Protein AF-A0AAD3Z8Y6-F1 (afdb_monomer_lite)

Structure (mmCIF, N/CA/C/O backbone):
data_AF-A0AA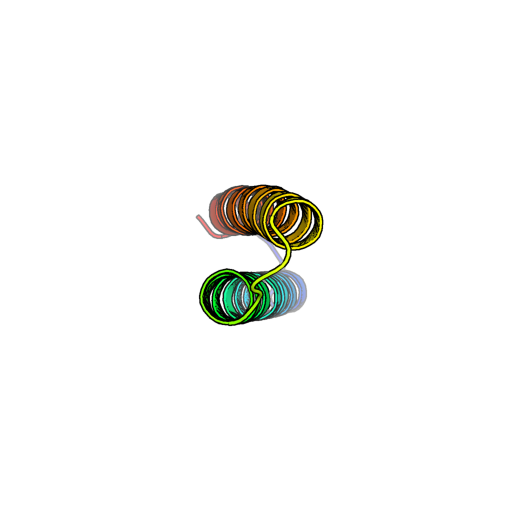D3Z8Y6-F1
#
_entry.id   AF-A0AAD3Z8Y6-F1
#
loop_
_atom_site.group_PDB
_atom_site.id
_atom_site.type_symbol
_atom_site.label_atom_id
_atom_site.label_alt_id
_atom_site.label_comp_id
_atom_site.label_asym_id
_atom_site.label_entity_id
_atom_site.label_seq_id
_atom_site.pdbx_PDB_ins_code
_atom_site.Cartn_x
_atom_site.Cartn_y
_atom_site.Cartn_z
_atom_site.occupancy
_atom_site.B_iso_or_equiv
_atom_site.auth_seq_id
_atom_site.auth_comp_id
_atom_site.auth_asym_id
_atom_site.auth_atom_id
_atom_site.pdbx_PDB_model_num
ATOM 1 N N . MET A 1 1 ? 5.685 2.417 -23.350 1.00 73.94 1 MET A N 1
ATOM 2 C CA . MET A 1 1 ? 7.164 2.468 -23.331 1.00 73.94 1 MET A CA 1
ATOM 3 C C . MET A 1 1 ? 7.599 1.546 -22.210 1.00 73.94 1 MET A C 1
ATOM 5 O O . MET A 1 1 ? 7.002 1.669 -21.148 1.00 73.94 1 MET A O 1
ATOM 9 N N . PRO A 1 2 ? 8.514 0.593 -22.435 1.00 85.88 2 PRO A N 1
ATOM 10 C CA . PRO A 1 2 ? 8.955 -0.286 -21.359 1.00 85.88 2 PRO A CA 1
ATOM 11 C C . PRO A 1 2 ? 9.657 0.544 -20.279 1.00 85.88 2 PRO A C 1
ATOM 13 O O . PRO A 1 2 ? 10.460 1.418 -20.609 1.00 85.88 2 PRO A O 1
ATOM 16 N N . LEU A 1 3 ? 9.332 0.276 -19.014 1.00 92.12 3 LEU A N 1
ATOM 17 C CA . LEU A 1 3 ? 10.027 0.874 -17.879 1.00 92.12 3 LEU A CA 1
ATOM 18 C C . LEU A 1 3 ? 11.484 0.405 -17.866 1.00 92.12 3 LEU A C 1
ATOM 20 O O . LE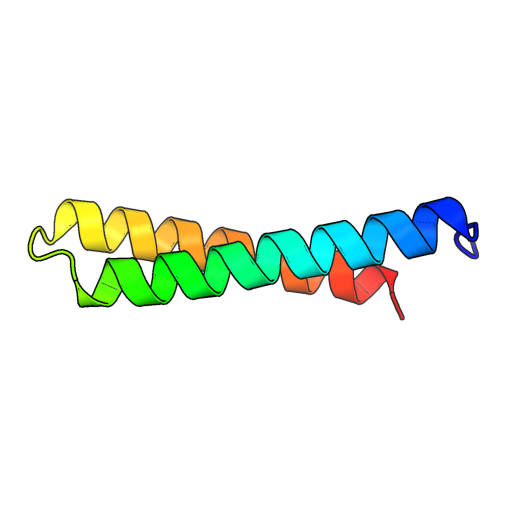U A 1 3 ? 11.801 -0.742 -18.189 1.00 92.12 3 LEU A O 1
ATOM 24 N N . THR A 1 4 ? 12.385 1.287 -17.453 1.00 96.50 4 THR A N 1
ATOM 25 C CA . THR A 1 4 ? 13.754 0.903 -17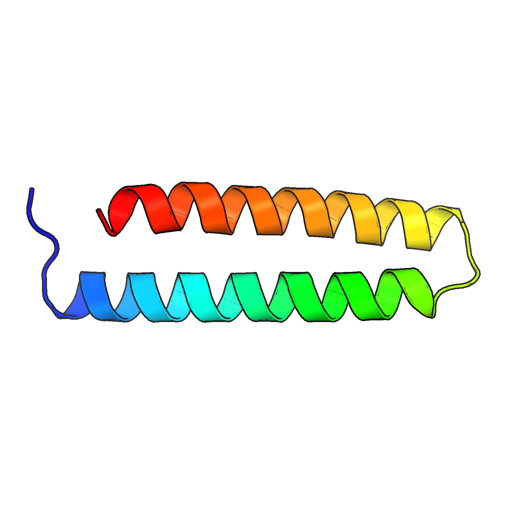.113 1.00 96.50 4 THR A CA 1
ATOM 26 C C . THR A 1 4 ? 13.761 -0.019 -15.892 1.00 96.50 4 THR A C 1
ATOM 28 O O . THR A 1 4 ? 12.799 -0.100 -15.122 1.00 96.50 4 THR A O 1
ATOM 31 N N . GLN A 1 5 ? 14.883 -0.703 -15.664 1.00 95.94 5 GLN A N 1
ATOM 32 C CA . GLN A 1 5 ? 15.051 -1.546 -14.480 1.00 95.94 5 GLN A CA 1
ATOM 33 C C . GLN A 1 5 ? 14.870 -0.755 -13.174 1.00 95.94 5 GLN A C 1
ATOM 35 O O . GLN A 1 5 ? 14.261 -1.260 -12.232 1.00 95.94 5 GLN A O 1
ATOM 40 N N . LEU A 1 6 ? 15.372 0.485 -13.122 1.00 96.88 6 LEU A N 1
ATOM 41 C CA . LEU A 1 6 ? 15.245 1.345 -11.946 1.00 96.88 6 LEU A CA 1
ATOM 42 C C . LEU A 1 6 ? 13.791 1.767 -11.714 1.00 96.88 6 LEU A C 1
ATOM 44 O O . LEU A 1 6 ? 13.317 1.703 -10.583 1.00 96.88 6 LEU A O 1
ATOM 48 N N . GLU A 1 7 ? 13.076 2.152 -12.772 1.00 96.44 7 GLU A N 1
ATOM 49 C CA . GLU A 1 7 ? 11.655 2.511 -12.686 1.00 96.44 7 GLU A CA 1
ATOM 50 C C . GLU A 1 7 ? 10.800 1.309 -12.278 1.00 96.44 7 GLU A C 1
ATOM 52 O O . GLU A 1 7 ? 9.928 1.442 -11.428 1.00 96.44 7 GLU A O 1
ATOM 57 N N . THR A 1 8 ? 11.100 0.120 -12.806 1.00 96.25 8 THR A N 1
ATOM 58 C CA . THR A 1 8 ? 10.428 -1.130 -12.421 1.00 96.25 8 THR A CA 1
ATOM 59 C C . THR A 1 8 ? 10.678 -1.463 -10.950 1.00 96.25 8 THR A C 1
ATOM 61 O O . THR A 1 8 ? 9.759 -1.834 -10.221 1.00 96.25 8 THR A O 1
ATOM 64 N N . TRP A 1 9 ? 11.922 -1.331 -10.480 1.00 96.31 9 TRP A N 1
ATOM 65 C CA . TRP A 1 9 ? 12.250 -1.530 -9.069 1.00 96.31 9 TRP A CA 1
ATOM 66 C C . TRP A 1 9 ? 11.511 -0.523 -8.181 1.00 96.31 9 TRP A C 1
ATOM 68 O O . TRP A 1 9 ? 10.864 -0.924 -7.217 1.00 96.31 9 TRP A O 1
ATOM 78 N N . TYR A 1 10 ? 11.542 0.763 -8.540 1.00 97.06 10 TYR A N 1
ATOM 79 C CA . TYR A 1 10 ? 10.870 1.817 -7.784 1.00 97.06 10 TYR A CA 1
ATOM 80 C C . TYR A 1 10 ? 9.352 1.612 -7.739 1.00 97.06 10 TYR A C 1
ATOM 82 O O . TYR A 1 10 ? 8.755 1.728 -6.671 1.00 97.06 10 TYR A O 1
ATOM 90 N N . LEU A 1 11 ? 8.736 1.246 -8.867 1.00 96.69 11 LEU A N 1
ATOM 91 C CA . LEU A 1 11 ? 7.311 0.932 -8.947 1.00 96.69 11 LEU A CA 1
ATOM 92 C C . LEU A 1 11 ? 6.940 -0.207 -7.991 1.00 96.69 11 LEU A C 1
ATOM 94 O O . LEU A 1 11 ? 5.984 -0.090 -7.227 1.00 96.69 11 LEU A O 1
ATOM 98 N N . ASN A 1 12 ? 7.735 -1.279 -7.971 1.00 96.56 12 ASN A N 1
ATOM 99 C CA . ASN A 1 12 ? 7.521 -2.399 -7.058 1.00 96.56 12 ASN A CA 1
ATOM 100 C C . ASN A 1 12 ? 7.671 -1.995 -5.583 1.00 96.56 12 ASN A C 1
ATOM 102 O O . ASN A 1 12 ? 6.877 -2.428 -4.748 1.00 96.56 12 ASN A O 1
ATOM 106 N N . GLU A 1 13 ? 8.657 -1.163 -5.241 1.00 97.75 13 GLU A N 1
ATOM 107 C CA . GLU A 1 13 ? 8.809 -0.648 -3.873 1.00 97.75 13 GLU A CA 1
ATOM 108 C C . GLU A 1 13 ? 7.648 0.274 -3.472 1.00 97.75 13 GLU A C 1
ATOM 110 O O . GLU A 1 13 ? 7.151 0.179 -2.347 1.00 97.75 13 GLU A O 1
ATOM 115 N N . ALA A 1 14 ? 7.146 1.099 -4.394 1.00 96.69 14 ALA A N 1
ATOM 116 C CA . ALA A 1 14 ? 5.970 1.935 -4.165 1.00 96.69 14 ALA A CA 1
ATOM 117 C C . ALA A 1 14 ? 4.712 1.087 -3.903 1.00 96.69 14 ALA A C 1
ATOM 119 O O . ALA A 1 14 ? 4.007 1.323 -2.920 1.00 96.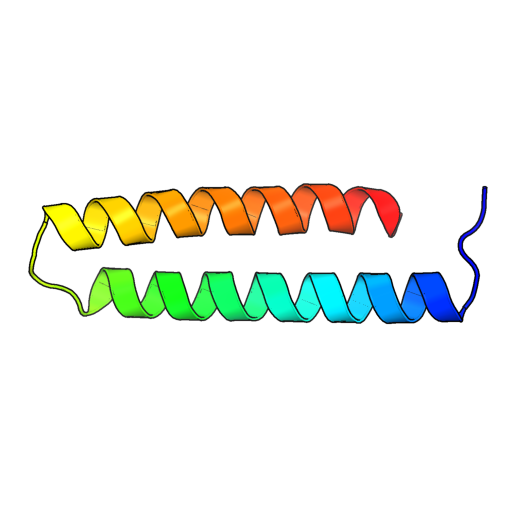69 14 ALA A O 1
ATOM 120 N N . ILE A 1 15 ? 4.476 0.045 -4.713 1.00 96.69 15 ILE A N 1
ATOM 121 C CA . ILE A 1 15 ? 3.368 -0.907 -4.520 1.00 96.69 15 ILE A CA 1
ATOM 122 C C . ILE A 1 15 ? 3.464 -1.586 -3.149 1.00 96.69 15 ILE A C 1
ATOM 124 O O . ILE A 1 15 ? 2.467 -1.664 -2.425 1.00 96.69 15 ILE A O 1
ATOM 128 N N . LYS A 1 16 ? 4.657 -2.053 -2.752 1.00 96.94 16 LYS A N 1
ATOM 129 C CA . LYS A 1 16 ? 4.878 -2.660 -1.427 1.00 96.94 16 LYS A CA 1
ATOM 130 C C . LYS A 1 16 ? 4.572 -1.678 -0.298 1.00 96.94 16 LYS A C 1
ATOM 132 O O . LYS A 1 16 ? 3.890 -2.050 0.656 1.00 96.94 16 LYS A O 1
ATOM 137 N N . GLY A 1 17 ? 5.055 -0.440 -0.405 1.00 96.75 17 GLY A N 1
ATOM 138 C CA . GLY A 1 17 ? 4.828 0.607 0.591 1.00 96.75 17 GLY A CA 1
ATOM 139 C C . GLY A 1 17 ? 3.343 0.908 0.798 1.00 96.75 17 GLY A C 1
ATOM 140 O O . GLY A 1 17 ? 2.860 0.876 1.931 1.00 96.75 17 GLY A O 1
ATOM 141 N N . GLU A 1 18 ? 2.606 1.120 -0.293 1.00 96.19 18 GLU A N 1
ATOM 142 C CA . GLU A 1 18 ? 1.159 1.379 -0.254 1.00 96.19 18 GLU A CA 1
ATOM 143 C C . GLU A 1 18 ? 0.368 0.163 0.256 1.00 96.19 18 GLU A C 1
ATOM 145 O O . GLU A 1 18 ? -0.549 0.302 1.070 1.00 96.19 18 GLU A O 1
ATOM 150 N N . THR A 1 19 ? 0.770 -1.054 -0.121 1.00 96.62 19 THR A N 1
ATOM 151 C CA . THR A 1 19 ? 0.152 -2.294 0.383 1.00 96.62 19 THR A CA 1
ATOM 152 C C . THR A 1 19 ? 0.332 -2.436 1.898 1.00 96.62 19 THR A C 1
ATOM 154 O O . THR A 1 19 ? -0.622 -2.747 2.616 1.00 96.62 19 THR A O 1
ATOM 157 N N . LEU A 1 20 ? 1.535 -2.162 2.416 1.00 97.44 20 LEU A N 1
ATOM 158 C CA . LEU A 1 20 ? 1.806 -2.170 3.858 1.00 97.44 20 LEU A CA 1
ATOM 159 C C . LEU A 1 20 ? 0.990 -1.103 4.596 1.00 97.44 20 LEU A C 1
ATOM 161 O O . LEU A 1 20 ? 0.507 -1.347 5.705 1.00 97.44 20 LEU A O 1
ATOM 165 N N . LEU A 1 21 ? 0.811 0.074 3.993 1.00 97.31 21 LEU A N 1
ATOM 166 C CA . LEU A 1 21 ? -0.021 1.128 4.565 1.00 97.31 21 LEU A CA 1
ATOM 167 C C . LEU A 1 21 ? -1.494 0.702 4.629 1.00 97.31 21 LEU A C 1
ATOM 169 O O . LEU A 1 21 ? -2.114 0.850 5.682 1.00 97.31 21 LEU A O 1
ATOM 173 N N . CYS A 1 22 ? -2.027 0.079 3.573 1.00 97.06 22 CYS A N 1
ATOM 174 C CA . CYS A 1 22 ? -3.379 -0.489 3.573 1.00 97.06 22 CYS A CA 1
ATOM 175 C C . CYS A 1 22 ? -3.586 -1.481 4.727 1.00 97.06 22 CYS A C 1
ATOM 177 O O . CYS A 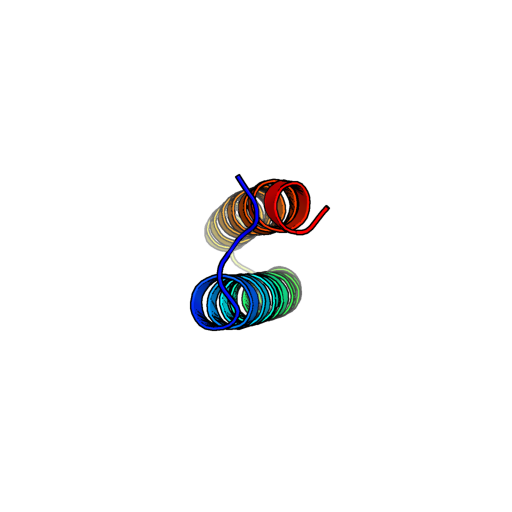1 22 ? -4.601 -1.419 5.423 1.00 97.06 22 CYS A O 1
ATOM 179 N N . GLN A 1 23 ? -2.616 -2.371 4.959 1.00 96.88 23 GLN A N 1
ATOM 180 C CA . GLN A 1 23 ? -2.665 -3.351 6.049 1.00 96.88 23 GLN A CA 1
ATOM 181 C C . GLN A 1 23 ? -2.645 -2.680 7.430 1.00 96.88 23 GLN A C 1
ATOM 183 O O . GLN A 1 23 ? -3.418 -3.059 8.312 1.00 96.88 23 GLN A O 1
ATOM 188 N N . LYS A 1 24 ? -1.811 -1.649 7.620 1.00 98.19 24 LYS A N 1
ATOM 189 C CA . LYS A 1 24 ? -1.781 -0.869 8.870 1.00 98.19 24 LYS A CA 1
ATOM 190 C C . LYS A 1 24 ? -3.106 -0.159 9.126 1.00 98.19 24 LYS A C 1
ATOM 192 O O . LYS A 1 24 ? -3.618 -0.218 10.239 1.00 98.19 24 LYS A O 1
ATOM 197 N N . LEU A 1 25 ? -3.684 0.469 8.104 1.00 97.94 25 LEU A N 1
ATOM 198 C CA . LEU A 1 25 ? -4.968 1.161 8.222 1.00 97.94 25 LEU A CA 1
ATOM 199 C C . LEU A 1 25 ? -6.108 0.187 8.533 1.00 97.94 25 LEU A C 1
ATOM 201 O O . LEU A 1 25 ? -6.941 0.492 9.382 1.00 97.94 25 LEU A O 1
ATOM 205 N N . ALA A 1 26 ? -6.098 -1.010 7.938 1.00 96.88 26 ALA A N 1
ATOM 206 C CA . ALA A 1 26 ? -7.039 -2.074 8.288 1.00 96.88 26 ALA A CA 1
ATOM 207 C C . ALA A 1 26 ? -6.940 -2.455 9.776 1.00 96.88 26 ALA A C 1
ATOM 209 O O . ALA A 1 26 ? -7.955 -2.574 10.461 1.00 96.88 26 ALA A O 1
ATOM 210 N N . ALA A 1 27 ? -5.717 -2.602 10.298 1.00 97.56 27 ALA A N 1
ATOM 211 C CA . ALA A 1 27 ? -5.497 -2.887 11.713 1.00 97.56 27 ALA A CA 1
ATOM 212 C C . ALA A 1 27 ? -5.981 -1.737 12.612 1.00 97.56 27 ALA A C 1
ATOM 214 O O . ALA A 1 27 ? -6.667 -1.985 13.603 1.00 97.56 27 ALA A O 1
ATOM 215 N N . TYR A 1 28 ? -5.689 -0.483 12.256 1.00 97.69 28 TYR A N 1
ATOM 216 C CA . TYR A 1 28 ? -6.130 0.682 13.026 1.00 97.69 28 TYR A CA 1
ATOM 217 C C . TYR A 1 28 ? -7.651 0.837 13.031 1.00 97.69 28 TYR A C 1
ATOM 219 O O . TYR A 1 28 ? -8.222 1.131 14.079 1.00 97.69 28 TYR A O 1
ATOM 227 N N . ALA A 1 29 ? -8.326 0.567 11.911 1.00 96.62 29 ALA A N 1
ATOM 228 C CA . ALA A 1 29 ? -9.786 0.609 11.837 1.00 96.62 29 ALA A CA 1
ATOM 229 C C . ALA A 1 29 ? -10.452 -0.352 12.841 1.00 96.62 29 ALA A C 1
ATOM 231 O O . ALA A 1 29 ? -11.509 -0.027 13.382 1.00 96.62 29 ALA A O 1
ATOM 232 N N . ASN A 1 30 ? -9.810 -1.492 13.127 1.00 95.44 30 ASN A N 1
ATOM 233 C CA . ASN A 1 30 ? -10.283 -2.481 14.101 1.00 95.44 30 ASN A CA 1
ATOM 234 C C . ASN A 1 30 ? -9.975 -2.110 15.562 1.00 95.44 30 ASN A C 1
ATOM 236 O O . ASN A 1 30 ? -10.625 -2.623 16.468 1.00 95.44 30 ASN A O 1
ATOM 240 N N . GLN A 1 31 ? -8.979 -1.255 15.808 1.00 97.00 31 GLN A N 1
ATOM 241 C CA . GLN A 1 31 ? -8.537 -0.883 17.160 1.00 97.00 31 GLN A CA 1
ATOM 242 C C . GLN A 1 31 ? -9.156 0.428 17.652 1.00 97.00 31 GLN A C 1
ATOM 244 O O . GLN A 1 31 ? -9.352 0.616 18.853 1.00 97.00 31 GLN A O 1
ATOM 249 N N . VAL A 1 32 ? -9.457 1.348 16.736 1.00 97.25 32 VAL A N 1
ATOM 250 C CA . VAL A 1 32 ? -10.015 2.659 17.070 1.00 97.25 32 VAL A CA 1
ATOM 251 C C . VAL A 1 32 ? -11.480 2.527 17.470 1.00 97.25 32 VAL A C 1
ATOM 253 O O . VAL A 1 32 ? -12.282 1.945 16.741 1.00 97.25 32 VAL A O 1
ATOM 256 N N . GLN A 1 33 ? -11.835 3.108 18.617 1.00 96.56 33 GLN A N 1
ATOM 257 C CA . GLN A 1 33 ? -13.208 3.158 19.129 1.00 96.56 33 GLN A CA 1
ATOM 258 C C . GLN A 1 33 ? -13.973 4.399 18.652 1.00 96.56 33 GLN A C 1
ATOM 260 O O . GLN A 1 33 ? -15.181 4.320 18.459 1.00 96.56 33 GLN A O 1
ATOM 265 N N . ASP A 1 34 ? -13.270 5.513 18.426 1.00 98.00 34 ASP A N 1
ATOM 266 C CA . ASP A 1 34 ? -13.860 6.756 17.927 1.00 98.00 34 ASP A CA 1
ATOM 267 C C . ASP A 1 34 ? -14.372 6.591 16.487 1.00 98.00 34 ASP A C 1
ATOM 269 O O . ASP A 1 34 ? -13.615 6.265 15.568 1.00 98.00 34 ASP A O 1
ATOM 273 N N . GLU A 1 35 ? -15.672 6.802 16.285 1.00 96.56 35 GLU A N 1
ATOM 274 C CA . GLU A 1 35 ? -16.330 6.556 14.996 1.00 96.56 35 GLU A CA 1
ATOM 275 C C . GLU A 1 35 ? -15.858 7.518 13.901 1.00 96.56 35 GLU A C 1
ATOM 277 O O . GLU A 1 35 ? -15.705 7.115 12.745 1.00 96.56 35 GLU A O 1
ATOM 282 N N . THR A 1 36 ? -15.561 8.768 14.264 1.00 97.69 36 THR A N 1
ATOM 283 C CA . THR A 1 36 ? -15.098 9.788 13.314 1.00 97.69 36 THR A CA 1
ATOM 284 C C . THR A 1 36 ? -13.707 9.434 12.794 1.00 97.69 36 THR A C 1
ATOM 286 O O . THR A 1 36 ? -13.474 9.394 11.584 1.00 97.69 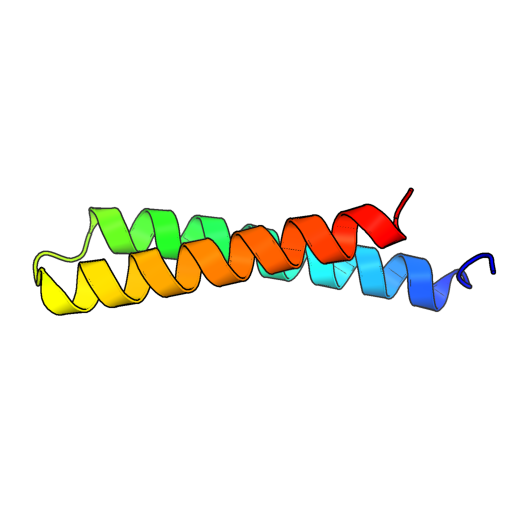36 THR A O 1
ATOM 289 N N . LEU A 1 37 ? -12.786 9.101 13.698 1.00 97.56 37 LEU A N 1
ATOM 290 C CA . LEU A 1 37 ? -11.433 8.673 13.377 1.00 97.56 37 LEU A CA 1
ATOM 291 C C . LEU A 1 37 ? -11.437 7.356 12.599 1.00 97.56 37 LEU A C 1
ATOM 293 O O . LEU A 1 37 ? -10.696 7.228 11.623 1.00 97.56 37 LEU A O 1
ATOM 297 N N . ARG A 1 38 ? -12.301 6.398 12.962 1.00 98.00 38 ARG A N 1
ATOM 298 C CA . ARG A 1 38 ? -12.474 5.161 12.186 1.00 98.00 38 ARG A CA 1
ATOM 299 C C . ARG A 1 38 ? -12.906 5.468 10.750 1.00 98.00 38 ARG A C 1
ATOM 301 O O . ARG A 1 38 ? -12.338 4.896 9.822 1.00 98.00 38 ARG A O 1
ATOM 308 N N . GLY A 1 39 ? -13.842 6.400 10.557 1.00 97.56 39 GLY A N 1
ATOM 309 C CA . GLY A 1 39 ? -14.263 6.856 9.230 1.00 97.56 39 GLY A CA 1
ATOM 310 C C . GLY A 1 39 ? -13.120 7.475 8.418 1.00 97.56 39 GLY A C 1
ATOM 311 O O . GLY A 1 39 ? -12.947 7.148 7.242 1.00 97.56 39 GLY A O 1
ATOM 312 N N . LEU A 1 40 ? -12.285 8.310 9.045 1.00 98.06 40 LEU A N 1
ATOM 313 C CA . LEU A 1 40 ? -11.096 8.885 8.403 1.00 98.06 40 LEU A CA 1
ATOM 314 C C . LEU A 1 40 ? -10.086 7.805 7.988 1.00 98.06 40 LEU A C 1
ATOM 316 O O . LEU A 1 40 ? -9.597 7.831 6.858 1.00 98.06 40 LEU A O 1
ATOM 320 N N . ILE A 1 41 ? -9.819 6.830 8.862 1.00 98.12 41 ILE A N 1
ATOM 321 C CA . ILE A 1 41 ? -8.917 5.703 8.578 1.00 98.12 41 ILE A CA 1
ATOM 322 C C . ILE A 1 41 ? -9.437 4.873 7.402 1.00 98.12 41 ILE A C 1
ATOM 324 O O . ILE A 1 41 ? -8.672 4.550 6.497 1.00 98.12 41 ILE A O 1
ATOM 328 N N . GLN A 1 42 ? -10.734 4.559 7.379 1.00 96.94 42 GLN A N 1
ATOM 329 C CA . GLN A 1 42 ? -11.349 3.794 6.291 1.00 96.94 42 GLN A CA 1
ATOM 330 C C . GLN A 1 42 ? -11.309 4.548 4.958 1.00 96.94 42 GLN A C 1
ATOM 332 O O . GLN A 1 42 ? -11.063 3.946 3.913 1.00 96.94 42 GLN A O 1
ATOM 337 N N . ASN A 1 43 ? -11.525 5.865 4.971 1.00 97.56 43 ASN A N 1
ATOM 338 C CA . ASN A 1 43 ? -11.411 6.683 3.765 1.00 97.56 43 ASN A CA 1
ATOM 339 C C . ASN A 1 43 ? -9.969 6.726 3.250 1.00 97.56 43 ASN A C 1
ATOM 341 O O . ASN A 1 43 ? -9.749 6.551 2.053 1.00 97.56 43 ASN A O 1
ATOM 345 N N . LEU A 1 44 ? -8.990 6.877 4.144 1.00 97.31 44 LEU A N 1
ATOM 346 C CA . LEU A 1 44 ? -7.578 6.817 3.774 1.00 97.31 44 LEU A CA 1
ATOM 347 C C . LEU A 1 44 ? -7.205 5.438 3.210 1.00 97.31 44 LEU A C 1
ATOM 349 O O . LEU A 1 44 ? -6.528 5.359 2.190 1.00 97.31 44 LEU A O 1
ATOM 353 N N . GLN A 1 45 ? -7.712 4.358 3.811 1.00 97.31 45 GLN A N 1
ATOM 354 C CA . GLN A 1 45 ? -7.484 2.995 3.332 1.00 97.31 45 GLN A CA 1
ATOM 355 C C . GLN A 1 45 ? -7.996 2.802 1.900 1.00 97.31 45 GLN A C 1
ATOM 357 O O . GLN A 1 45 ? -7.294 2.221 1.077 1.00 97.31 45 GLN A O 1
ATOM 362 N N . LYS A 1 46 ? -9.192 3.316 1.577 1.00 96.50 46 LYS A N 1
ATOM 363 C CA . LYS A 1 46 ? -9.739 3.277 0.208 1.00 96.50 46 LYS A CA 1
ATOM 364 C C . LYS A 1 46 ? -8.848 4.022 -0.785 1.00 96.50 46 LYS A C 1
ATOM 366 O O . LYS A 1 46 ? -8.644 3.536 -1.894 1.00 96.50 46 LYS A O 1
ATOM 371 N N . THR A 1 47 ? -8.308 5.175 -0.394 1.00 96.44 47 THR A N 1
ATOM 372 C CA . THR A 1 47 ? -7.371 5.935 -1.231 1.00 96.44 47 THR A CA 1
ATOM 373 C C . THR A 1 47 ? -6.092 5.140 -1.495 1.00 96.44 47 THR A C 1
ATOM 375 O O . THR A 1 47 ? -5.698 5.012 -2.652 1.00 96.44 47 THR A O 1
ATOM 378 N N . CYS A 1 48 ? -5.491 4.537 -0.465 1.00 95.94 48 CYS A N 1
ATOM 379 C CA . CYS A 1 48 ? -4.295 3.704 -0.623 1.00 95.94 48 CYS A CA 1
ATOM 380 C C . CYS A 1 48 ? -4.554 2.469 -1.502 1.00 95.94 48 CYS A C 1
ATOM 382 O O . CYS A 1 48 ? -3.740 2.158 -2.367 1.00 95.94 48 CYS A O 1
ATOM 384 N N . LEU A 1 49 ? -5.707 1.803 -1.359 1.00 96.12 49 LEU A N 1
ATOM 385 C CA . LEU A 1 49 ? -6.082 0.684 -2.236 1.00 96.12 49 LEU A CA 1
ATOM 386 C C . LEU A 1 49 ? -6.148 1.120 -3.703 1.00 96.12 49 LEU A C 1
ATOM 388 O O . LEU A 1 49 ? -5.576 0.463 -4.570 1.00 96.12 49 LEU A O 1
ATOM 392 N N . ARG A 1 50 ? -6.757 2.278 -3.972 1.00 96.69 50 ARG A N 1
ATOM 393 C CA . ARG A 1 50 ? -6.812 2.843 -5.323 1.00 96.69 50 ARG A CA 1
ATOM 394 C C . ARG A 1 50 ? -5.423 3.188 -5.866 1.00 96.69 50 ARG A C 1
ATOM 396 O O . ARG A 1 50 ? -5.183 3.028 -7.058 1.00 96.69 50 ARG A O 1
ATOM 403 N N . HIS A 1 51 ? -4.502 3.656 -5.022 1.00 96.44 51 HIS A N 1
ATOM 404 C CA . HIS A 1 51 ? -3.115 3.876 -5.439 1.00 96.44 51 HIS A CA 1
ATOM 405 C C . HIS A 1 51 ? -2.435 2.565 -5.833 1.00 96.44 51 HIS A C 1
ATOM 407 O O . HIS A 1 51 ? -1.796 2.522 -6.879 1.00 96.44 51 HIS A O 1
ATOM 413 N N . VAL A 1 52 ? -2.608 1.495 -5.049 1.00 96.31 52 VAL A N 1
ATOM 414 C CA . VAL A 1 52 ? -2.070 0.168 -5.387 1.00 96.31 52 VAL A CA 1
ATOM 415 C C . VAL A 1 52 ? -2.601 -0.306 -6.738 1.00 96.31 52 VAL A C 1
ATOM 417 O O . VAL A 1 52 ? -1.807 -0.734 -7.565 1.00 96.31 52 VAL A O 1
ATOM 420 N N . GLU A 1 53 ? -3.906 -0.183 -6.992 1.00 95.94 53 GLU A N 1
ATOM 421 C CA . GLU A 1 53 ? -4.520 -0.556 -8.276 1.00 95.94 53 GLU A CA 1
ATOM 422 C C . GLU A 1 53 ? -3.927 0.234 -9.450 1.00 95.94 53 GLU A C 1
ATOM 424 O O . GLU A 1 53 ? -3.561 -0.341 -10.474 1.00 95.94 53 GLU A O 1
ATOM 429 N N . ILE A 1 54 ? -3.781 1.553 -9.287 1.00 96.12 54 ILE A N 1
ATOM 430 C CA . ILE A 1 54 ? -3.178 2.419 -10.304 1.00 96.12 54 ILE A CA 1
ATOM 431 C C . ILE A 1 54 ? -1.726 2.006 -10.557 1.00 96.12 54 ILE A C 1
ATOM 433 O O . ILE A 1 54 ? -1.343 1.818 -11.706 1.00 96.12 54 ILE A O 1
ATOM 437 N N . LEU A 1 55 ? -0.919 1.835 -9.510 1.00 95.25 55 LEU A N 1
ATOM 438 C CA . LEU A 1 55 ? 0.485 1.444 -9.643 1.00 95.25 55 LEU A CA 1
ATOM 439 C C . LEU A 1 55 ? 0.630 0.049 -10.267 1.00 95.25 55 LEU A C 1
ATOM 441 O O . LEU A 1 55 ? 1.468 -0.137 -11.144 1.00 95.25 55 LEU A O 1
ATOM 445 N N . ALA A 1 56 ? -0.214 -0.906 -9.874 1.00 93.50 56 ALA A N 1
ATOM 446 C CA . ALA A 1 56 ? -0.227 -2.252 -10.438 1.00 93.50 56 ALA A CA 1
ATOM 447 C C . ALA A 1 56 ? -0.545 -2.244 -11.940 1.00 93.50 56 ALA A C 1
ATOM 449 O O . ALA A 1 56 ? 0.073 -2.997 -12.682 1.00 93.50 56 ALA A O 1
ATOM 450 N N . SER A 1 57 ? -1.413 -1.338 -12.407 1.00 94.81 57 SER A N 1
ATOM 451 C CA . SER A 1 57 ? -1.712 -1.204 -13.842 1.00 94.81 57 SER A CA 1
ATOM 452 C C . SER A 1 57 ? -0.524 -0.741 -14.698 1.00 94.81 57 SER A C 1
ATOM 454 O O . SER A 1 57 ? -0.551 -0.910 -15.912 1.00 94.81 57 SER A O 1
ATOM 456 N N . TYR A 1 58 ? 0.524 -0.174 -14.086 1.00 90.25 58 TYR A N 1
ATOM 457 C CA . TYR A 1 58 ? 1.780 0.166 -14.767 1.00 90.25 58 TYR A CA 1
ATOM 458 C C . TYR A 1 58 ? 2.836 -0.947 -14.686 1.00 90.25 58 TYR A C 1
ATOM 460 O O . TYR A 1 58 ? 3.910 -0.800 -15.270 1.00 90.25 58 TYR A O 1
ATOM 468 N N . ALA A 1 59 ? 2.572 -2.010 -13.918 1.00 81.88 59 ALA A N 1
ATOM 469 C CA . ALA A 1 59 ? 3.458 -3.163 -13.777 1.00 81.88 59 ALA A CA 1
ATOM 470 C C . ALA A 1 59 ? 3.116 -4.308 -14.755 1.00 81.88 59 ALA A C 1
ATOM 472 O O . ALA A 1 59 ? 3.926 -5.227 -14.890 1.00 81.88 59 ALA A O 1
ATOM 473 N N . GLU A 1 60 ? 1.946 -4.248 -15.405 1.00 68.12 60 GLU A N 1
ATOM 474 C CA . GLU A 1 60 ? 1.511 -5.117 -16.516 1.00 68.12 60 GLU A CA 1
ATOM 475 C C . GLU A 1 60 ? 2.079 -4.652 -17.869 1.00 68.12 60 GLU A C 1
ATOM 477 O O . GLU A 1 60 ? 2.462 -5.535 -18.673 1.00 68.12 60 GLU A O 1
#

pLDDT: mean 95.32, std 5.26, range [68.12, 98.19]

Secondary structure (DSSP, 8-state):
-PPPHHHHHHHHHHHHHHHHHHHHHHHHHHH---HHHHHHHHHHHHHHHHHHHHHHHTT-

Radius of gyration: 14.23 Å; chains: 1; bounding box: 32×15×42 Å

Sequence (60 aa):
MPLTQLETWYLNEAIKGETLLCQKLAAYANQVQDETLRGLIQNLQKTCLRHVEILASYAE

Foldseek 3Di:
DDDDPVRLVVLVVLLVVLVVLLVVLVVVLVVDPDPVVNVVSVVVSVVSVVVNVVSVVNND